Protein AF-A0A954X2G1-F1 (afdb_monomer)

Solvent-accessible surface area (backbone atoms only — not comparable to full-atom values): 4558 Å² total; per-residue (Å²): 132,87,77,70,63,82,56,89,43,80,41,27,83,83,57,70,65,68,84,74,90,72,83,76,78,95,69,72,57,98,87,46,76,85,78,91,78,86,79,94,75,55,57,64,89,59,72,76,45,77,58,93,95,41,79,49,70,59,62,46,80,131

Structure (mmCIF, N/CA/C/O backbone):
data_AF-A0A954X2G1-F1
#
_entry.id   AF-A0A954X2G1-F1
#
loop_
_atom_site.group_PDB
_atom_site.id
_atom_site.type_symbol
_atom_site.label_atom_id
_atom_site.label_alt_id
_atom_site.label_comp_id
_atom_site.label_asym_id
_atom_site.label_entity_id
_atom_site.label_seq_id
_atom_site.pdbx_PDB_ins_code
_atom_site.Cartn_x
_atom_site.Cartn_y
_atom_site.Cartn_z
_atom_site.occupancy
_atom_site.B_iso_or_equiv
_atom_site.auth_seq_id
_atom_site.auth_comp_id
_atom_site.auth_asym_id
_atom_site.auth_atom_id
_atom_si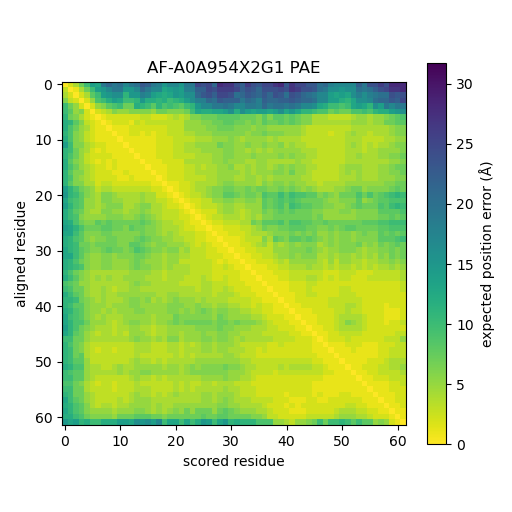te.pdbx_PDB_model_num
ATOM 1 N N . MET A 1 1 ? -18.305 3.843 0.373 1.00 40.41 1 MET A N 1
ATOM 2 C CA . MET A 1 1 ? -17.022 4.551 0.184 1.00 40.41 1 MET A CA 1
ATOM 3 C C . MET A 1 1 ? -16.123 4.140 1.334 1.00 40.41 1 MET A C 1
ATOM 5 O O . MET A 1 1 ? -16.544 4.296 2.471 1.00 40.41 1 MET A O 1
ATOM 9 N N . ALA A 1 2 ? -14.977 3.518 1.063 1.00 39.78 2 ALA A N 1
ATOM 10 C CA . ALA A 1 2 ? -14.016 3.179 2.107 1.00 39.78 2 ALA A CA 1
ATOM 11 C C . ALA A 1 2 ? -13.163 4.426 2.361 1.00 39.78 2 ALA A C 1
ATOM 13 O O . ALA A 1 2 ? -12.278 4.733 1.570 1.00 39.78 2 ALA A O 1
ATOM 14 N N . MET A 1 3 ? -13.491 5.179 3.410 1.00 51.72 3 MET A N 1
ATOM 15 C CA . MET A 1 3 ? -12.632 6.250 3.917 1.00 51.72 3 MET A CA 1
ATOM 16 C C . MET A 1 3 ? -11.579 5.585 4.800 1.00 51.72 3 MET A C 1
ATOM 18 O O . MET A 1 3 ? -11.620 5.742 6.013 1.00 51.72 3 MET A O 1
ATOM 22 N N . ALA A 1 4 ? -10.697 4.783 4.187 1.00 55.56 4 ALA A N 1
ATOM 23 C CA . ALA A 1 4 ? -9.409 4.522 4.812 1.00 55.56 4 ALA A CA 1
ATOM 24 C C . ALA A 1 4 ? -8.832 5.911 5.082 1.00 55.56 4 ALA A C 1
ATOM 26 O O . ALA A 1 4 ? -8.811 6.704 4.137 1.00 55.56 4 ALA A O 1
ATOM 27 N N . GLY A 1 5 ? -8.525 6.240 6.338 1.00 62.06 5 GLY A N 1
ATOM 28 C CA . GLY A 1 5 ? -8.214 7.607 6.754 1.00 62.06 5 GLY A CA 1
ATOM 29 C C . GLY A 1 5 ? -7.275 8.313 5.775 1.00 62.06 5 GLY A C 1
ATOM 30 O O . GLY A 1 5 ? -6.499 7.666 5.075 1.00 62.06 5 GLY A O 1
ATOM 31 N N . ASP A 1 6 ? -7.329 9.640 5.696 1.00 70.88 6 ASP A N 1
ATOM 32 C CA . ASP A 1 6 ? -6.441 10.363 4.788 1.00 70.88 6 ASP A CA 1
ATOM 33 C C . ASP A 1 6 ? -4.975 10.056 5.154 1.00 70.88 6 ASP A C 1
ATOM 35 O O . ASP A 1 6 ? -4.497 10.407 6.236 1.00 70.88 6 ASP A O 1
ATOM 39 N N . TRP A 1 7 ? -4.257 9.356 4.265 1.00 83.62 7 TRP A N 1
ATOM 40 C CA . TRP A 1 7 ? -2.822 9.061 4.377 1.00 83.62 7 TRP A CA 1
ATOM 41 C C . TRP A 1 7 ? -2.051 9.965 3.407 1.00 83.62 7 TRP A C 1
ATOM 43 O O . TRP A 1 7 ? -1.617 9.513 2.347 1.00 83.62 7 TRP A O 1
ATOM 53 N N . PRO A 1 8 ? -1.855 11.256 3.738 1.00 82.25 8 PRO A N 1
ATOM 54 C CA . PRO A 1 8 ? -1.222 12.214 2.830 1.00 82.25 8 PRO A CA 1
ATOM 55 C C . PRO A 1 8 ? 0.281 11.959 2.629 1.00 82.25 8 PRO A C 1
ATOM 57 O O . PRO A 1 8 ? 0.905 12.586 1.778 1.00 82.25 8 PRO A O 1
ATOM 60 N N . GLN A 1 9 ? 0.888 11.083 3.434 1.00 85.94 9 GLN A N 1
ATOM 61 C CA . GLN A 1 9 ? 2.320 10.802 3.426 1.00 85.94 9 GLN A CA 1
ATOM 62 C C . GLN A 1 9 ? 2.617 9.373 3.890 1.00 85.94 9 GLN A C 1
ATOM 64 O O . GLN A 1 9 ? 1.762 8.690 4.462 1.00 85.94 9 GLN A O 1
ATOM 69 N N . ILE A 1 10 ? 3.861 8.938 3.671 1.00 86.00 10 ILE A N 1
ATOM 70 C CA . ILE A 1 10 ? 4.353 7.644 4.147 1.00 86.00 10 ILE A CA 1
ATOM 71 C C . ILE A 1 10 ? 4.141 7.512 5.663 1.00 86.00 10 ILE A C 1
ATOM 73 O O . ILE A 1 10 ? 4.437 8.436 6.420 1.00 86.00 10 ILE A O 1
ATOM 77 N N . LEU A 1 11 ? 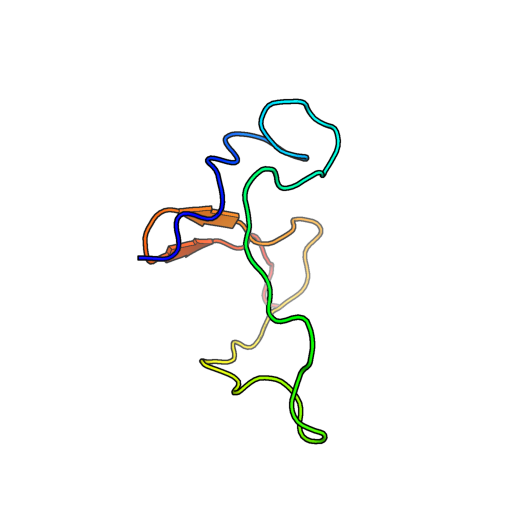3.614 6.357 6.086 1.00 87.94 11 LEU A N 1
ATOM 78 C CA . LEU A 1 11 ? 3.235 6.053 7.474 1.00 87.94 11 LEU A CA 1
ATOM 79 C C . LEU A 1 11 ? 2.079 6.907 8.042 1.00 87.94 11 LEU A C 1
ATOM 81 O O . LEU A 1 11 ? 1.888 6.945 9.259 1.00 87.94 11 LEU A O 1
ATOM 85 N N . GLY A 1 12 ? 1.293 7.558 7.181 1.00 87.56 12 GLY A N 1
ATOM 86 C CA . GLY A 1 12 ? 0.078 8.273 7.567 1.00 87.56 12 GLY A CA 1
ATOM 87 C C . GLY A 1 12 ? 0.335 9.667 8.158 1.00 87.56 12 GLY A C 1
ATOM 88 O O . GLY A 1 12 ? 1.473 10.146 8.189 1.00 87.56 12 GLY A O 1
ATOM 89 N N . PRO A 1 13 ? -0.713 10.358 8.640 1.00 86.19 13 PRO A N 1
ATOM 90 C CA . PRO A 1 13 ? -0.620 11.750 9.091 1.00 86.19 13 PRO A CA 1
ATOM 91 C C . PRO A 1 13 ? 0.385 11.94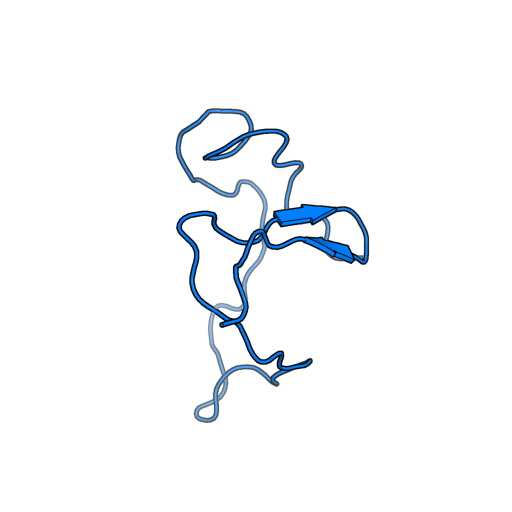3 10.236 1.00 86.19 13 PRO A C 1
ATOM 93 O O . PRO A 1 13 ? 1.116 12.929 10.240 1.00 86.19 13 PRO A O 1
ATOM 96 N N . ASN A 1 14 ? 0.494 10.958 11.133 1.00 90.19 14 ASN A N 1
ATOM 97 C CA . ASN A 1 14 ? 1.398 10.979 12.289 1.00 90.19 14 ASN A CA 1
ATOM 98 C C . ASN A 1 14 ? 2.725 10.237 12.053 1.00 90.19 14 ASN A C 1
ATOM 100 O O . ASN A 1 14 ? 3.512 10.089 12.985 1.00 90.19 14 ASN A O 1
ATOM 104 N N . ARG A 1 15 ? 2.969 9.734 10.833 1.00 90.31 15 ARG A N 1
ATOM 105 C CA . ARG A 1 15 ? 4.168 8.961 10.459 1.00 90.31 15 ARG A CA 1
ATOM 106 C C . ARG A 1 15 ? 4.466 7.750 11.355 1.00 90.31 15 ARG A C 1
ATOM 108 O O . ARG A 1 15 ? 5.623 7.403 11.576 1.00 90.31 15 ARG A O 1
ATOM 115 N N . ASN A 1 16 ? 3.427 7.094 11.860 1.00 92.88 16 ASN A N 1
ATOM 116 C CA . ASN A 1 16 ? 3.542 5.962 12.783 1.00 92.88 16 ASN A CA 1
ATOM 117 C C . ASN A 1 16 ? 2.979 4.645 12.220 1.00 92.88 16 ASN A C 1
ATOM 119 O O . ASN A 1 16 ? 3.040 3.622 12.896 1.00 92.88 16 ASN A O 1
ATOM 123 N N . GLY A 1 17 ? 2.424 4.662 11.006 1.00 89.00 17 GLY A N 1
ATOM 124 C CA . GLY A 1 17 ? 1.880 3.478 10.343 1.00 89.00 17 GLY A CA 1
ATOM 125 C C . GLY A 1 17 ? 0.589 2.945 10.966 1.00 89.00 17 GLY A C 1
ATOM 126 O O . GLY A 1 17 ? 0.226 1.804 10.696 1.00 89.00 17 GLY A O 1
ATOM 127 N N . GLN A 1 18 ? -0.102 3.734 11.794 1.00 88.75 18 GLN A N 1
ATOM 128 C CA . GLN A 1 18 ? -1.355 3.321 12.426 1.00 88.75 18 GLN A CA 1
ATOM 129 C C . GLN A 1 18 ? -2.562 3.902 11.689 1.00 88.75 18 GLN A C 1
ATOM 131 O O . GLN A 1 18 ? -2.623 5.101 11.418 1.00 88.75 18 GLN A O 1
ATOM 136 N N . ALA A 1 19 ? -3.539 3.044 11.396 1.00 84.94 19 ALA A N 1
ATOM 137 C CA . ALA A 1 19 ? -4.843 3.458 10.900 1.00 84.94 19 ALA A CA 1
ATOM 138 C C . ALA A 1 19 ? -5.793 3.680 12.089 1.00 84.94 19 ALA A C 1
ATOM 140 O O . ALA A 1 19 ? -6.005 2.775 12.897 1.00 84.94 19 ALA A O 1
ATOM 141 N N . THR A 1 20 ? -6.347 4.886 12.211 1.00 82.38 20 THR A N 1
ATOM 142 C CA . THR A 1 20 ? -7.187 5.292 13.348 1.00 82.38 20 THR A CA 1
ATOM 143 C C . THR A 1 20 ? -8.648 5.357 12.926 1.00 82.38 20 THR A C 1
ATOM 145 O O . THR A 1 20 ? -8.968 5.993 11.930 1.00 82.38 20 THR A O 1
ATOM 148 N N . GLY A 1 21 ? -9.545 4.750 13.708 1.00 81.88 21 GLY A N 1
ATOM 149 C CA . GLY A 1 21 ? -10.990 4.795 13.443 1.00 81.88 21 GLY A CA 1
ATOM 150 C C . GLY A 1 21 ? -11.479 3.801 12.386 1.00 81.88 21 GLY A C 1
ATOM 151 O O . GLY A 1 21 ? -12.675 3.761 12.102 1.00 81.88 21 GLY A O 1
ATOM 152 N N . GLU A 1 22 ? -10.588 2.966 11.847 1.00 81.44 22 GLU A N 1
ATOM 153 C CA . GLU A 1 22 ? -10.961 1.898 10.923 1.00 81.44 22 GLU A CA 1
ATOM 154 C C . GLU A 1 22 ? -11.691 0.767 11.641 1.00 81.44 22 GLU A C 1
ATOM 156 O O . GLU A 1 22 ? -11.281 0.308 12.711 1.00 81.44 22 GLU A O 1
ATOM 161 N N . ARG A 1 23 ? -12.757 0.263 11.015 1.00 83.94 23 ARG A N 1
ATOM 162 C CA . ARG A 1 23 ? -13.466 -0.933 11.475 1.00 83.94 23 ARG A CA 1
ATOM 163 C C . ARG A 1 23 ? -13.174 -2.086 10.527 1.00 83.94 23 ARG A C 1
ATOM 165 O O . ARG A 1 23 ? -13.710 -2.146 9.423 1.00 83.94 23 ARG A O 1
ATOM 172 N N . LEU A 1 24 ? -12.349 -3.018 10.984 1.00 84.19 24 LEU A N 1
ATOM 173 C CA . LEU A 1 24 ? -12.116 -4.284 10.295 1.00 84.19 24 LEU A CA 1
ATOM 174 C C . LEU A 1 24 ? -13.110 -5.340 10.788 1.00 84.19 24 LEU A C 1
ATOM 176 O O . LEU A 1 24 ? -13.720 -5.196 11.846 1.00 84.19 24 LEU A O 1
ATOM 180 N N . ARG A 1 25 ? -13.290 -6.414 10.014 1.00 87.50 25 ARG A N 1
ATOM 181 C CA . ARG A 1 25 ? -13.986 -7.600 10.525 1.00 87.50 25 ARG A CA 1
ATOM 182 C C . ARG A 1 25 ? -13.129 -8.273 11.591 1.00 87.50 25 ARG A C 1
ATOM 184 O O . ARG A 1 25 ? -11.961 -8.554 11.340 1.00 87.50 25 ARG A O 1
ATOM 191 N N . ASP A 1 26 ? -13.760 -8.664 12.694 1.00 89.25 26 ASP A N 1
ATOM 192 C CA . ASP A 1 26 ? -13.113 -9.463 13.744 1.00 89.25 26 ASP A CA 1
ATOM 193 C C . ASP A 1 26 ? -12.757 -10.878 13.267 1.00 89.25 26 ASP A C 1
ATOM 195 O O . ASP A 1 26 ? -11.846 -11.514 13.794 1.00 89.25 26 ASP A O 1
ATOM 199 N N . LYS A 1 27 ? -13.501 -11.400 12.280 1.00 92.19 27 LYS A N 1
ATOM 200 C CA . LYS A 1 27 ? -13.299 -12.739 11.716 1.00 92.19 27 LYS A CA 1
ATOM 201 C C . LYS A 1 27 ? -13.508 -12.754 10.209 1.00 92.19 27 LYS A C 1
ATOM 203 O O . LYS A 1 27 ? -14.495 -12.229 9.686 1.00 92.19 27 LYS A O 1
ATOM 208 N N . TRP A 1 28 ? -12.599 -13.434 9.527 1.00 91.81 28 TRP A N 1
ATOM 209 C CA . TRP A 1 28 ? -12.727 -13.781 8.118 1.00 91.81 28 TRP A CA 1
ATOM 210 C C . TRP A 1 28 ? -13.331 -15.185 7.972 1.00 91.81 28 TRP A C 1
ATOM 212 O O . TRP A 1 28 ? -13.172 -16.011 8.875 1.00 91.81 28 TRP A O 1
ATOM 222 N N . PRO A 1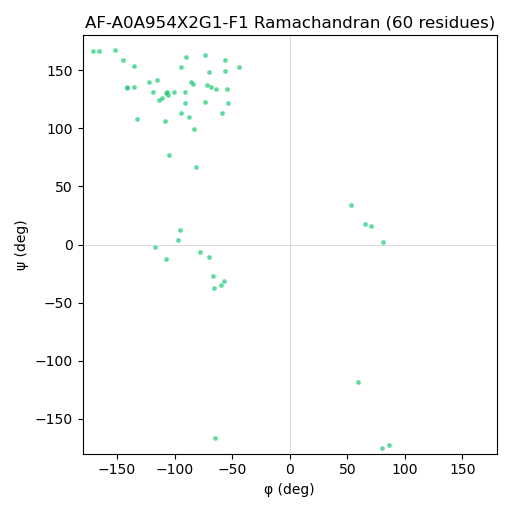 29 ? -14.027 -15.483 6.860 1.00 93.56 29 PRO A N 1
ATOM 223 C CA . PRO A 1 29 ? -14.346 -16.861 6.492 1.00 93.56 29 PRO A CA 1
ATOM 224 C C . PRO A 1 29 ? -13.072 -17.708 6.389 1.00 93.56 29 PRO A C 1
ATOM 226 O O . PRO A 1 29 ? -11.995 -17.170 6.142 1.00 93.56 29 PRO A O 1
ATOM 229 N N . ALA A 1 30 ? -13.192 -19.035 6.489 1.00 95.00 30 ALA A N 1
ATOM 230 C CA . ALA A 1 30 ? -12.047 -19.940 6.327 1.00 95.00 30 ALA A CA 1
ATOM 231 C C . ALA A 1 30 ? -11.342 -19.778 4.963 1.00 95.00 30 ALA A C 1
ATOM 233 O O . ALA A 1 30 ? -10.129 -19.919 4.874 1.00 95.00 30 ALA A O 1
ATOM 234 N N . ALA A 1 31 ? -12.098 -19.426 3.918 1.00 94.50 31 ALA A N 1
ATOM 235 C CA . ALA A 1 31 ? -11.574 -19.123 2.586 1.00 94.50 31 ALA A CA 1
ATOM 236 C C . ALA A 1 31 ? -10.938 -17.720 2.459 1.00 94.50 31 ALA A C 1
ATOM 238 O O . ALA A 1 31 ? -10.358 -17.406 1.424 1.00 94.50 31 ALA A O 1
ATOM 239 N N . GLY A 1 32 ? -11.036 -16.878 3.492 1.00 92.56 32 GLY A N 1
ATOM 240 C CA . GLY A 1 32 ? -10.528 -15.508 3.499 1.00 92.56 32 GLY A CA 1
ATOM 241 C C . GLY A 1 32 ? -11.492 -14.456 2.920 1.00 92.56 32 GLY A C 1
ATOM 242 O O . GLY A 1 32 ? -12.670 -14.745 2.684 1.00 92.56 32 GLY A O 1
ATOM 243 N N . PRO A 1 33 ? -11.011 -13.206 2.754 1.00 92.25 33 PRO A N 1
ATOM 244 C CA . PRO A 1 33 ? -11.712 -12.155 2.018 1.00 92.25 33 PRO A CA 1
ATOM 245 C C . PRO A 1 33 ? -12.037 -12.582 0.589 1.00 92.25 33 PRO A C 1
ATOM 247 O O . PRO A 1 33 ? -11.235 -13.256 -0.056 1.00 92.25 33 PRO A O 1
ATOM 250 N N . GLU A 1 34 ? -13.134 -12.068 0.041 1.00 92.38 34 GLU A N 1
ATOM 251 C CA . GLU A 1 34 ? -13.291 -12.035 -1.411 1.00 92.38 34 GLU A CA 1
ATOM 252 C C . GLU A 1 34 ? -12.222 -11.120 -2.030 1.00 92.38 34 GLU A C 1
ATOM 254 O O . GLU A 1 34 ? -11.977 -10.007 -1.558 1.00 92.38 34 GLU A O 1
ATOM 259 N N . VAL A 1 35 ? -11.578 -11.591 -3.098 1.00 93.19 35 VAL A N 1
ATOM 260 C CA . VAL A 1 35 ? -10.586 -10.806 -3.834 1.00 93.19 35 VAL A CA 1
ATOM 261 C C . VAL A 1 35 ? -11.297 -9.983 -4.899 1.00 93.19 35 VAL A C 1
ATOM 263 O O . VAL A 1 35 ? -11.749 -10.533 -5.897 1.00 93.19 35 VAL A O 1
ATOM 266 N N . ALA A 1 36 ? -11.350 -8.664 -4.706 1.00 92.94 36 ALA A N 1
ATOM 267 C CA . ALA A 1 36 ? -12.035 -7.761 -5.630 1.00 92.94 36 ALA A CA 1
ATOM 268 C C . ALA A 1 36 ? -11.374 -7.696 -7.021 1.00 92.94 36 ALA A C 1
ATOM 270 O O . ALA A 1 36 ? -12.066 -7.583 -8.027 1.00 92.94 36 ALA A O 1
ATOM 271 N N . TRP A 1 37 ? -10.039 -7.739 -7.087 1.00 95.69 37 TRP A N 1
ATOM 272 C CA . TRP A 1 37 ? -9.269 -7.726 -8.336 1.00 95.69 37 TRP A CA 1
ATOM 273 C C . TRP A 1 37 ? -7.812 -8.137 -8.083 1.00 95.69 37 TRP A C 1
ATOM 275 O O . TRP A 1 37 ? -7.347 -8.185 -6.942 1.00 95.69 37 TRP A O 1
ATOM 285 N N . ARG A 1 38 ? -7.086 -8.439 -9.164 1.00 95.75 38 ARG A N 1
ATOM 286 C CA . ARG A 1 38 ? -5.634 -8.669 -9.171 1.00 95.75 38 ARG A CA 1
ATOM 287 C C . ARG A 1 38 ? -5.004 -7.934 -10.352 1.00 95.75 38 ARG A C 1
ATOM 289 O O . ARG A 1 38 ? -5.672 -7.703 -11.354 1.00 95.75 38 ARG A O 1
ATOM 296 N N . PHE A 1 39 ? -3.730 -7.584 -10.220 1.00 93.62 39 PHE A N 1
ATOM 297 C CA . PHE A 1 39 ? -2.940 -6.919 -11.252 1.00 93.62 39 PHE A CA 1
ATOM 298 C C . PHE A 1 39 ? -1.519 -7.492 -11.249 1.00 93.62 39 PHE A C 1
ATOM 300 O O . PHE A 1 39 ? -0.939 -7.666 -10.176 1.00 93.62 39 PHE A O 1
ATOM 307 N N . GLU A 1 40 ? -0.971 -7.802 -12.425 1.00 95.19 40 GLU A N 1
ATOM 308 C CA . GLU A 1 40 ? 0.417 -8.255 -12.552 1.00 95.19 40 GLU A CA 1
ATOM 309 C C . GLU A 1 40 ? 1.379 -7.083 -12.346 1.00 95.19 40 GLU A C 1
ATOM 311 O O . GLU A 1 40 ? 1.314 -6.071 -13.043 1.00 95.19 40 GLU A O 1
ATOM 316 N N . LEU A 1 41 ? 2.288 -7.213 -11.379 1.00 94.94 41 LEU A N 1
ATOM 317 C CA . LEU A 1 41 ? 3.202 -6.145 -10.994 1.00 94.94 41 LEU A CA 1
ATOM 318 C C 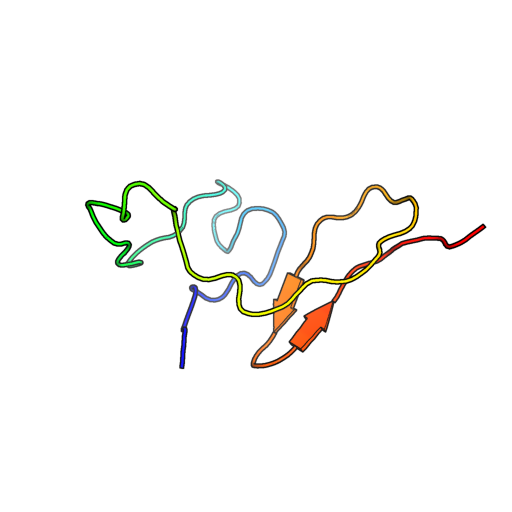. LEU A 1 41 ? 4.649 -6.517 -11.340 1.00 94.94 41 LEU A C 1
ATOM 320 O O . LEU A 1 41 ? 5.162 -7.533 -10.886 1.00 94.94 41 LEU A O 1
ATOM 324 N N . GLY A 1 42 ? 5.321 -5.659 -12.111 1.00 95.75 42 GLY A N 1
ATOM 325 C CA . GLY A 1 42 ? 6.782 -5.656 -12.248 1.00 95.75 42 GLY A CA 1
ATOM 326 C C . GLY A 1 42 ? 7.542 -5.297 -10.957 1.00 95.75 42 GLY A C 1
ATOM 327 O O . GLY A 1 42 ? 6.987 -5.242 -9.862 1.00 95.75 42 GLY A O 1
ATOM 328 N N . SER A 1 43 ? 8.838 -5.015 -11.084 1.00 95.94 43 SER A N 1
ATOM 329 C CA . SER A 1 43 ? 9.728 -4.748 -9.942 1.00 95.94 43 SER A CA 1
ATOM 330 C C . SER A 1 43 ? 9.705 -3.281 -9.495 1.00 95.94 43 SER A C 1
ATOM 332 O O . SER A 1 43 ? 9.742 -2.385 -10.338 1.00 95.94 43 SER A O 1
ATOM 334 N N . GLY A 1 44 ? 9.721 -3.014 -8.188 1.00 93.19 44 GLY A N 1
ATOM 335 C CA . GLY A 1 44 ? 9.774 -1.660 -7.629 1.00 93.19 44 GLY A CA 1
ATOM 336 C C . GLY A 1 44 ? 10.001 -1.663 -6.116 1.00 93.19 44 GLY A C 1
ATOM 337 O O . GLY A 1 44 ? 9.883 -2.702 -5.474 1.00 93.19 44 GLY A O 1
ATOM 338 N N . PHE A 1 45 ? 10.335 -0.498 -5.553 1.00 92.38 45 PHE A N 1
ATOM 339 C CA . PHE A 1 45 ? 10.559 -0.319 -4.107 1.00 92.38 45 PHE A CA 1
ATOM 340 C C . PHE A 1 45 ? 9.436 0.458 -3.407 1.00 92.38 45 PHE A C 1
ATOM 342 O O . PHE A 1 45 ? 9.392 0.510 -2.181 1.00 92.38 45 PHE A O 1
ATOM 349 N N . ALA A 1 46 ? 8.542 1.092 -4.170 1.00 90.44 46 ALA A N 1
ATOM 350 C CA . ALA A 1 46 ? 7.430 1.858 -3.624 1.00 90.44 46 ALA A CA 1
ATOM 351 C C . ALA A 1 46 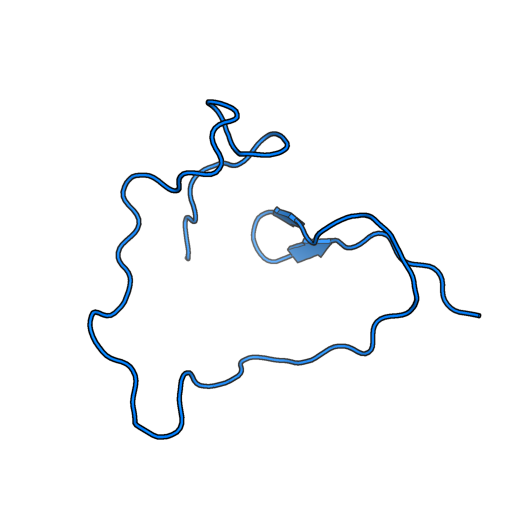? 6.242 0.943 -3.297 1.00 90.44 46 ALA A C 1
ATOM 353 O O . ALA A 1 46 ? 5.890 0.067 -4.085 1.00 90.44 46 ALA A O 1
ATOM 354 N N . GLY A 1 47 ? 5.594 1.182 -2.156 1.00 87.62 47 GLY A N 1
ATOM 355 C CA . GLY A 1 47 ? 4.294 0.582 -1.853 1.00 87.62 47 GLY A CA 1
ATOM 356 C C . GLY A 1 47 ? 3.153 1.223 -2.663 1.00 87.62 47 GLY A C 1
ATOM 357 O O . GLY A 1 47 ? 3.322 2.323 -3.198 1.00 87.62 47 GLY A O 1
ATOM 358 N N . PRO A 1 48 ? 1.986 0.562 -2.756 1.00 90.69 48 PRO A N 1
ATOM 359 C CA . PRO A 1 48 ? 0.801 1.128 -3.395 1.00 90.69 48 PRO A CA 1
ATOM 360 C C . PRO A 1 48 ? 0.200 2.277 -2.570 1.00 90.69 48 PRO A C 1
ATOM 362 O O . PRO A 1 48 ? 0.226 2.246 -1.340 1.00 90.69 48 PRO A O 1
ATOM 365 N N . VAL A 1 49 ? -0.407 3.254 -3.247 1.00 89.00 49 VAL A N 1
ATOM 366 C CA . VAL A 1 49 ? -1.199 4.333 -2.626 1.00 89.00 49 VAL A CA 1
ATOM 367 C C . VAL A 1 49 ? -2.613 4.324 -3.196 1.00 89.00 49 VAL A C 1
ATOM 369 O O . VAL A 1 49 ? -2.800 4.129 -4.397 1.00 89.00 49 VAL A O 1
ATOM 372 N N . VAL A 1 50 ? -3.609 4.555 -2.340 1.00 87.62 50 VAL A N 1
ATOM 373 C CA . VAL A 1 50 ? -5.016 4.693 -2.736 1.00 87.62 50 VAL A CA 1
ATOM 374 C C . VAL A 1 50 ? -5.423 6.161 -2.654 1.00 87.62 50 VAL A C 1
ATOM 376 O O . VAL A 1 50 ? -5.229 6.797 -1.623 1.00 87.62 50 VAL A O 1
ATOM 379 N N . ALA A 1 51 ? -6.002 6.693 -3.730 1.00 84.38 51 ALA A N 1
ATOM 380 C CA . ALA A 1 51 ? -6.571 8.037 -3.772 1.00 84.38 51 ALA A CA 1
ATOM 381 C C . ALA A 1 51 ? -7.963 7.979 -4.416 1.00 84.38 51 ALA A C 1
ATOM 383 O O . ALA A 1 51 ? -8.103 7.742 -5.621 1.00 84.38 51 ALA A O 1
ATOM 384 N N . GLY A 1 52 ? -9.008 8.160 -3.605 1.00 83.81 52 GLY A N 1
ATOM 385 C CA . GLY A 1 52 ? -10.391 7.966 -4.042 1.00 83.81 52 GLY A CA 1
ATOM 386 C C . GLY A 1 52 ? -10.629 6.536 -4.539 1.00 83.81 52 GLY A C 1
ATOM 387 O O . GLY A 1 52 ? -10.471 5.578 -3.789 1.00 83.81 52 GLY A O 1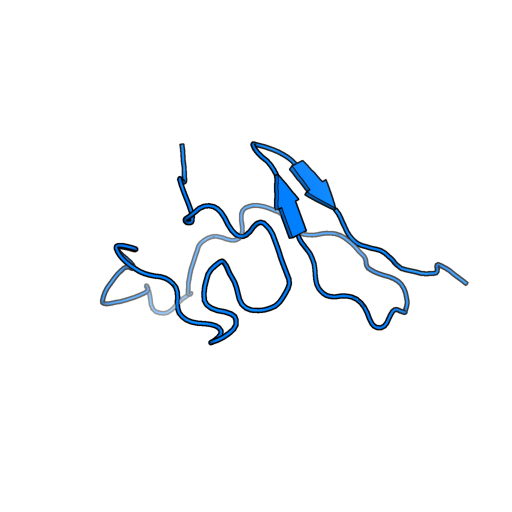
ATOM 388 N N . SER A 1 53 ? -11.004 6.383 -5.811 1.00 87.88 53 SER A N 1
ATOM 389 C CA . SER A 1 53 ? -11.238 5.082 -6.461 1.00 87.88 53 SER A CA 1
ATOM 390 C C . SER A 1 53 ? -10.031 4.540 -7.236 1.00 87.88 53 SER A C 1
ATOM 392 O O . SER A 1 53 ? -10.180 3.614 -8.034 1.00 87.88 53 SER A O 1
ATOM 394 N N . ARG A 1 54 ? -8.842 5.125 -7.055 1.00 89.81 54 ARG A N 1
ATOM 395 C CA . ARG A 1 54 ? -7.635 4.770 -7.811 1.00 89.81 54 ARG A CA 1
ATOM 396 C C . ARG A 1 54 ? -6.568 4.181 -6.903 1.00 89.81 54 ARG A C 1
ATOM 398 O O . ARG A 1 54 ? -6.343 4.682 -5.806 1.00 89.81 54 ARG A O 1
ATOM 405 N N . VAL A 1 55 ? -5.875 3.171 -7.417 1.00 92.06 55 VAL A N 1
ATOM 406 C CA . VAL A 1 55 ? -4.634 2.640 -6.848 1.00 92.06 55 VAL A CA 1
ATOM 40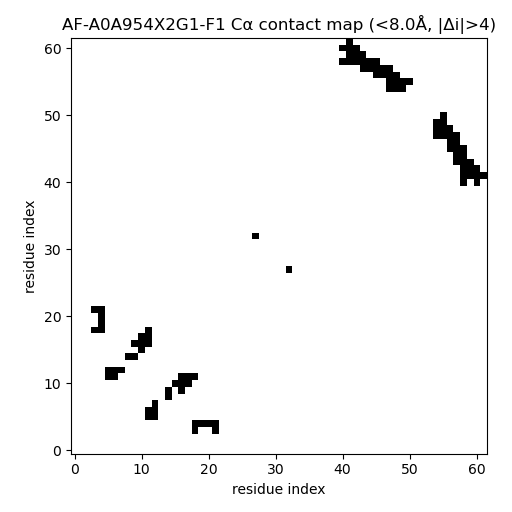7 C C . VAL A 1 55 ? -3.488 3.065 -7.754 1.00 92.06 55 VAL A C 1
ATOM 409 O O . VAL A 1 55 ? -3.569 2.895 -8.969 1.00 92.06 55 VAL A O 1
ATOM 412 N N . VAL A 1 56 ? -2.437 3.631 -7.171 1.00 92.31 56 VAL A N 1
ATOM 413 C CA . VAL A 1 56 ? -1.235 4.077 -7.881 1.00 92.31 56 VAL A CA 1
ATOM 414 C C . VAL A 1 56 ? -0.041 3.294 -7.353 1.00 92.31 56 VAL A C 1
ATOM 416 O O . VAL A 1 56 ? 0.153 3.196 -6.140 1.00 92.31 56 VAL A O 1
ATOM 419 N N . VAL A 1 57 ? 0.762 2.743 -8.263 1.00 94.75 57 VAL A N 1
ATOM 420 C CA . VAL A 1 57 ? 1.988 2.003 -7.942 1.00 94.75 57 VAL A CA 1
ATOM 421 C C . VAL A 1 57 ? 3.098 2.443 -8.886 1.00 94.75 57 VAL A C 1
ATOM 423 O O . VAL A 1 57 ? 2.884 2.541 -10.092 1.00 94.75 57 VAL A O 1
ATOM 426 N N . PHE A 1 58 ? 4.292 2.679 -8.345 1.00 95.12 58 PHE A N 1
ATOM 427 C CA . PHE A 1 58 ? 5.495 2.883 -9.148 1.00 95.12 58 PHE A CA 1
ATOM 428 C C . PHE A 1 58 ? 6.227 1.554 -9.299 1.00 95.12 58 PHE A C 1
ATOM 430 O O . PHE A 1 58 ? 6.755 1.010 -8.329 1.00 95.12 58 PHE A O 1
ATOM 437 N N . HIS A 1 59 ? 6.262 1.036 -10.523 1.00 96.12 59 HIS A N 1
ATOM 438 C CA . HIS A 1 59 ? 6.937 -0.213 -10.845 1.00 96.12 59 HIS A CA 1
ATOM 439 C C . HIS A 1 59 ? 7.573 -0.153 -12.234 1.00 96.12 59 HIS A C 1
ATOM 441 O O . HIS A 1 59 ? 7.187 0.660 -13.074 1.00 96.12 59 HIS A O 1
ATOM 447 N N . ARG A 1 60 ? 8.560 -1.016 -12.463 1.00 96.19 60 ARG A N 1
ATOM 448 C CA . ARG A 1 60 ? 9.224 -1.207 -13.749 1.00 96.19 60 ARG A CA 1
ATOM 449 C C . ARG A 1 60 ? 8.864 -2.576 -14.301 1.00 96.19 60 ARG A C 1
ATOM 451 O O . ARG A 1 60 ? 9.106 -3.590 -13.642 1.00 96.19 60 ARG A O 1
ATOM 458 N N . VAL A 1 61 ? 8.355 -2.577 -15.524 1.00 93.94 61 VAL A N 1
ATOM 459 C CA . VAL A 1 61 ? 8.208 -3.770 -16.357 1.00 93.94 61 VAL A CA 1
ATOM 460 C C . VAL A 1 61 ? 9.481 -3.907 -17.194 1.00 93.94 61 VAL A C 1
ATOM 462 O O . VAL A 1 61 ? 9.979 -2.904 -17.707 1.00 93.94 61 VAL A O 1
ATOM 465 N N . GLY A 1 62 ? 10.053 -5.110 -17.213 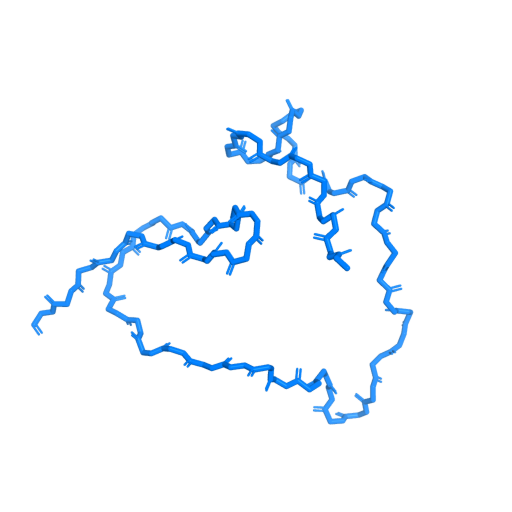1.00 84.75 62 GLY A N 1
ATOM 466 C CA . GLY A 1 62 ? 11.233 -5.460 -18.008 1.00 84.75 62 GLY A CA 1
ATOM 467 C C . GLY A 1 62 ? 10.836 -6.141 -19.302 1.00 84.75 62 GLY A C 1
ATOM 468 O O . GLY A 1 62 ? 9.782 -6.815 -19.286 1.00 84.75 62 GLY A O 1
#

Radius of gyration: 14.35 Å; Cα contacts (8 Å, |Δi|>4): 50; chains: 1; bounding box: 28×32×32 Å

Mean predicted aligned error: 5.46 Å

Sequence (62 aa):
MAMAGDWPQILGPNRNGQATGERLRDKWPAAGPEVAWRFELGSGFAGPVVAGSRVVVFHRVG

Secondary structure (DSSP, 8-state):
--------STTTTTTS----S----S---TT-S---------B-SPPPEEETTEEE---B--

pLDDT: mean 86.55, std 12.11, range [39.78, 96.19]

Foldseek 3Di:
DPCQDDQVDDLRPVVPVDGPPDDDDPDADPVGDDDPDDDDFADDDDDWDDDPPDIDDDHDDD